Protein AF-A0A438I9R8-F1 (afdb_monomer)

Radius of gyration: 15.01 Å; Cα contacts (8 Å, |Δi|>4): 35; chains: 1; bounding box: 27×29×47 Å

Mean predicted aligned error: 11.18 Å

Structure (mmCIF, N/CA/C/O backbone):
data_AF-A0A438I9R8-F1
#
_entry.id   AF-A0A438I9R8-F1
#
loop_
_atom_site.group_PDB
_atom_site.id
_atom_site.type_symbol
_atom_site.label_atom_id
_atom_site.label_alt_id
_atom_site.label_comp_id
_atom_site.label_asym_id
_atom_site.label_entity_id
_atom_site.label_seq_id
_atom_site.pdbx_PDB_ins_code
_atom_site.Cartn_x
_atom_site.Cartn_y
_atom_site.Cartn_z
_atom_site.occupancy
_atom_site.B_iso_or_equiv
_atom_site.auth_seq_id
_atom_site.auth_comp_id
_atom_site.auth_asym_id
_atom_site.auth_atom_id
_atom_site.pdbx_PDB_model_num
ATOM 1 N N . MET A 1 1 ? 8.418 1.422 -32.234 1.00 42.00 1 MET A N 1
ATOM 2 C CA . MET A 1 1 ? 7.197 0.784 -31.698 1.00 42.00 1 MET A CA 1
ATOM 3 C C . MET A 1 1 ? 6.668 1.702 -30.616 1.00 42.00 1 MET A C 1
ATOM 5 O O . MET A 1 1 ? 7.416 2.003 -29.700 1.00 42.00 1 MET A O 1
ATOM 9 N N . ALA A 1 2 ? 5.471 2.257 -30.791 1.00 39.69 2 ALA A N 1
ATOM 10 C CA . ALA A 1 2 ? 4.902 3.209 -29.843 1.00 39.69 2 ALA A CA 1
ATOM 11 C C . ALA A 1 2 ? 4.329 2.443 -28.645 1.00 39.69 2 ALA A C 1
ATOM 13 O O . ALA A 1 2 ? 3.342 1.720 -28.788 1.00 39.69 2 ALA A O 1
ATOM 14 N N . THR A 1 3 ? 4.966 2.563 -27.483 1.00 45.41 3 THR A N 1
ATOM 15 C CA . THR A 1 3 ? 4.444 2.005 -26.235 1.00 45.41 3 THR A CA 1
ATOM 16 C C . THR A 1 3 ? 3.253 2.858 -25.813 1.00 45.41 3 THR A C 1
ATOM 18 O O . THR A 1 3 ? 3.393 4.049 -25.548 1.00 45.41 3 THR A O 1
ATOM 21 N N . LYS A 1 4 ? 2.054 2.270 -25.835 1.00 48.66 4 LYS A N 1
ATOM 22 C CA . LYS A 1 4 ? 0.827 2.922 -25.373 1.00 48.66 4 LYS A CA 1
ATOM 23 C C . LYS A 1 4 ? 0.890 2.995 -23.847 1.00 48.66 4 LYS A C 1
ATOM 25 O O . LYS A 1 4 ? 0.551 2.021 -23.181 1.00 48.66 4 LYS A O 1
ATOM 30 N N . THR A 1 5 ? 1.335 4.123 -23.304 1.00 53.84 5 THR A N 1
ATOM 31 C CA . THR A 1 5 ? 1.255 4.432 -21.873 1.00 53.84 5 THR A CA 1
ATOM 32 C C . THR A 1 5 ? -0.222 4.544 -21.502 1.00 53.84 5 THR A C 1
ATOM 34 O O . THR A 1 5 ? -0.879 5.551 -21.759 1.00 53.84 5 THR A O 1
ATOM 37 N N . SER A 1 6 ? -0.786 3.457 -20.982 1.00 52.09 6 SER A N 1
ATOM 38 C CA . SER A 1 6 ? -2.159 3.428 -20.485 1.00 52.09 6 SER A CA 1
ATOM 39 C C . SER A 1 6 ? -2.168 4.035 -19.084 1.00 52.09 6 SER A C 1
ATOM 41 O O . SER A 1 6 ? -1.999 3.331 -18.093 1.00 52.09 6 SER A O 1
ATOM 43 N N . ILE A 1 7 ? -2.295 5.360 -19.018 1.00 53.31 7 ILE A N 1
ATOM 44 C CA . ILE A 1 7 ? -2.311 6.135 -17.774 1.00 53.31 7 ILE A CA 1
ATOM 45 C C . ILE A 1 7 ? -3.758 6.217 -17.279 1.00 53.31 7 ILE A C 1
ATOM 47 O O . ILE A 1 7 ? -4.584 6.888 -17.893 1.00 53.31 7 ILE A O 1
ATOM 51 N N . PHE A 1 8 ? -4.063 5.562 -16.159 1.00 45.19 8 PHE A N 1
ATOM 52 C CA . PHE A 1 8 ? -5.248 5.886 -15.367 1.00 45.19 8 PHE A CA 1
ATOM 53 C C . PHE A 1 8 ? -4.843 6.893 -14.293 1.00 45.19 8 PHE A C 1
ATOM 55 O O . PHE A 1 8 ? -4.136 6.569 -13.344 1.00 45.19 8 PHE A O 1
ATOM 62 N N . SER A 1 9 ? -5.273 8.139 -14.462 1.00 44.22 9 SER A N 1
ATOM 63 C CA . SER A 1 9 ? -5.103 9.195 -13.471 1.00 44.22 9 SER A CA 1
ATOM 64 C C . SER A 1 9 ? -6.293 9.187 -12.512 1.00 44.22 9 SER A C 1
ATOM 66 O O . SER A 1 9 ? -7.338 9.754 -12.832 1.00 44.22 9 SER A O 1
ATOM 68 N N . SER A 1 10 ? -6.148 8.597 -11.325 1.00 44.81 10 SER A N 1
ATOM 69 C CA . SER A 1 10 ? -6.990 8.998 -10.193 1.00 44.81 10 SER A CA 1
ATOM 70 C C . SER A 1 10 ? -6.311 10.178 -9.500 1.00 44.81 10 SER A C 1
ATOM 72 O O . SER A 1 10 ? -5.580 10.034 -8.525 1.00 44.81 10 SER A O 1
ATOM 74 N N . VAL A 1 11 ? -6.475 11.364 -10.090 1.00 51.72 11 VAL A N 1
ATOM 75 C CA . VAL A 1 11 ? -6.104 12.635 -9.461 1.00 51.72 11 VAL A CA 1
ATOM 76 C C . VAL A 1 11 ? -7.252 13.027 -8.550 1.00 51.72 11 VAL A C 1
ATOM 78 O O . VAL A 1 11 ? -8.165 13.711 -8.988 1.00 51.72 11 VAL A O 1
ATOM 81 N N . ILE A 1 12 ? -7.198 12.609 -7.289 1.00 47.97 12 ILE A N 1
ATOM 82 C CA . ILE A 1 12 ? -7.807 13.340 -6.177 1.00 47.97 12 ILE A CA 1
ATOM 83 C C . ILE A 1 12 ? -6.865 13.131 -4.975 1.00 47.97 12 ILE A C 1
ATOM 85 O O . ILE A 1 12 ? -6.715 12.013 -4.504 1.00 47.97 12 ILE A O 1
ATOM 89 N N . SER A 1 13 ? -6.218 14.195 -4.482 1.00 53.16 13 SER A N 1
ATOM 90 C CA . SER A 1 13 ? -5.527 14.259 -3.171 1.00 53.16 13 SER A CA 1
ATOM 91 C C . SER A 1 13 ? -4.022 13.919 -3.032 1.00 53.16 13 SER A C 1
ATOM 93 O O . SER A 1 13 ? -3.555 13.741 -1.910 1.00 53.16 13 SER A O 1
ATOM 95 N N . GLY A 1 14 ? -3.210 13.922 -4.096 1.00 56.28 14 GLY A N 1
ATOM 96 C CA . GLY A 1 14 ? -1.737 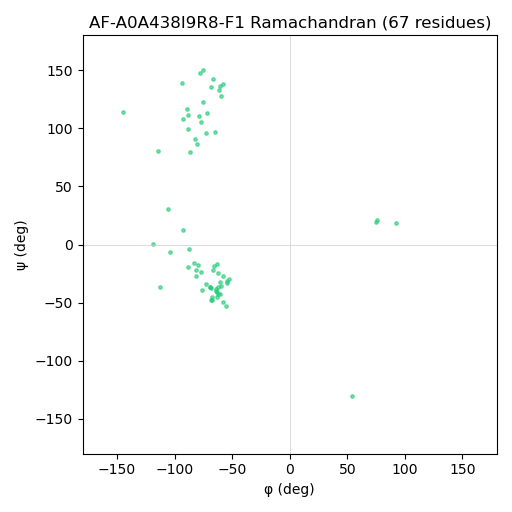13.953 -3.939 1.00 56.28 14 GLY A CA 1
ATOM 97 C C . GLY A 1 14 ? -1.073 12.64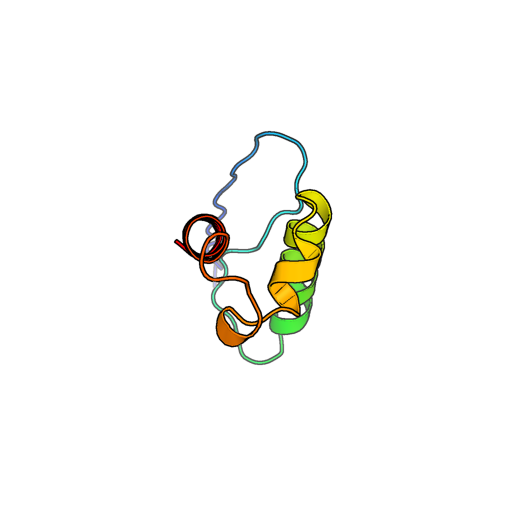1 -3.494 1.00 56.28 14 GLY A C 1
ATOM 98 O O . GLY A 1 14 ? 0.061 12.658 -3.021 1.00 56.28 14 GLY A O 1
ATOM 99 N N . SER A 1 15 ? -1.756 11.507 -3.654 1.00 54.28 15 SER A N 1
ATOM 100 C CA . SER A 1 15 ? -1.182 10.182 -3.414 1.00 54.28 15 SER A CA 1
ATOM 101 C C . SER A 1 15 ? -0.228 9.756 -4.545 1.00 54.28 15 SER A C 1
ATOM 103 O O . SER A 1 15 ? -0.417 10.160 -5.697 1.00 54.28 15 SER A O 1
ATOM 105 N N . PRO A 1 16 ? 0.799 8.945 -4.239 1.00 56.59 16 PRO A N 1
ATOM 106 C CA . PRO A 1 16 ? 1.754 8.450 -5.227 1.00 56.59 16 PRO A CA 1
ATOM 107 C C . PRO A 1 16 ? 1.053 7.622 -6.315 1.00 56.59 16 PRO A C 1
ATOM 109 O O . PRO A 1 16 ? 0.162 6.817 -6.051 1.00 56.59 16 PRO A O 1
ATOM 112 N N . MET A 1 17 ? 1.452 7.862 -7.563 1.00 71.44 17 MET A N 1
ATOM 113 C CA . MET A 1 17 ? 0.885 7.246 -8.762 1.00 71.44 17 MET A CA 1
ATOM 114 C C . MET A 1 17 ? 1.404 5.809 -8.912 1.00 71.44 17 MET A C 1
ATOM 116 O O . MET A 1 17 ? 2.546 5.608 -9.318 1.00 71.44 17 MET A O 1
ATOM 120 N N . ILE A 1 18 ? 0.569 4.806 -8.623 1.00 75.44 18 ILE A N 1
ATOM 121 C CA . ILE A 1 18 ? 0.890 3.404 -8.930 1.00 75.44 18 ILE A CA 1
ATOM 122 C C . ILE A 1 18 ? 0.711 3.181 -10.434 1.00 75.44 18 ILE A C 1
ATOM 124 O O . ILE A 1 18 ? -0.363 3.413 -10.993 1.00 75.44 18 ILE A O 1
ATOM 128 N N . THR A 1 19 ? 1.769 2.729 -11.107 1.00 73.94 19 THR A N 1
ATOM 129 C CA . THR A 1 19 ? 1.711 2.448 -12.547 1.00 73.94 19 THR A CA 1
ATOM 130 C C . THR A 1 19 ? 0.803 1.240 -12.813 1.00 73.94 19 THR A C 1
ATOM 132 O O . THR A 1 19 ? 0.889 0.226 -12.123 1.00 73.94 19 THR A O 1
ATOM 135 N N . SER A 1 20 ? -0.060 1.339 -13.828 1.00 72.69 20 SER A N 1
ATOM 136 C CA . SER A 1 20 ? -0.862 0.214 -14.347 1.00 72.69 20 SER A CA 1
ATOM 137 C C . SER A 1 20 ? -0.173 -0.507 -15.512 1.00 72.69 20 SER A C 1
ATOM 139 O O . SER A 1 20 ? -0.809 -1.271 -16.242 1.00 72.69 20 SER A O 1
ATOM 141 N N . GLU A 1 21 ? 1.112 -0.233 -15.748 1.00 80.69 21 GLU A N 1
ATOM 142 C CA . GLU A 1 21 ? 1.875 -0.941 -16.768 1.00 80.69 21 GLU A CA 1
ATOM 143 C C . GLU A 1 21 ? 2.040 -2.406 -16.362 1.00 80.69 21 GLU A C 1
ATOM 145 O O . GLU A 1 21 ? 2.210 -2.744 -15.191 1.00 80.69 21 GLU A O 1
ATOM 150 N N . LYS A 1 22 ? 1.980 -3.304 -17.347 1.00 85.62 22 LYS A N 1
ATOM 151 C CA . LYS A 1 22 ? 2.196 -4.725 -17.091 1.00 85.62 22 LYS A CA 1
ATOM 152 C C . LYS A 1 22 ? 3.608 -4.924 -16.536 1.00 85.62 22 LYS A C 1
ATOM 154 O O . LYS A 1 22 ? 4.573 -4.423 -17.113 1.00 85.62 22 LYS A O 1
ATOM 159 N N . LEU A 1 23 ? 3.728 -5.695 -15.458 1.00 85.88 23 LEU A N 1
ATOM 160 C CA . LEU A 1 23 ? 5.031 -6.071 -14.921 1.00 85.88 23 LEU A CA 1
ATOM 161 C C . LEU A 1 23 ? 5.837 -6.844 -15.973 1.00 85.88 23 LEU A C 1
ATOM 163 O O . LEU A 1 23 ? 5.351 -7.818 -16.558 1.00 85.88 23 LEU A O 1
ATOM 167 N N . VAL A 1 24 ? 7.067 -6.394 -16.211 1.00 89.12 24 VAL A N 1
ATOM 168 C CA . VAL A 1 24 ? 8.023 -7.007 -17.138 1.00 89.12 24 VAL A CA 1
ATOM 169 C C . VAL A 1 24 ? 9.190 -7.534 -16.313 1.00 89.12 24 VAL A C 1
ATOM 171 O O . VAL A 1 24 ? 10.220 -6.884 -16.166 1.00 89.12 24 VAL A O 1
ATOM 174 N N . GLY A 1 25 ? 8.997 -8.714 -15.720 1.00 82.94 25 GLY A N 1
ATOM 175 C CA . GLY A 1 25 ? 10.007 -9.343 -14.870 1.00 82.94 25 GLY A CA 1
ATOM 176 C C . GLY A 1 25 ? 10.472 -8.413 -13.746 1.00 82.94 25 GLY A C 1
ATOM 177 O O . GLY A 1 25 ? 9.653 -7.832 -13.040 1.00 82.94 25 GLY A O 1
ATOM 178 N N . SER A 1 26 ? 11.788 -8.276 -13.594 1.00 83.31 26 SER A N 1
ATOM 179 C CA . SER A 1 26 ? 12.421 -7.393 -12.608 1.00 83.31 26 SER A CA 1
ATOM 180 C C . SER A 1 26 ? 12.534 -5.934 -13.051 1.00 83.31 26 SER A C 1
ATOM 182 O O . SER A 1 26 ? 12.775 -5.077 -12.203 1.00 83.31 26 SER A O 1
ATOM 184 N N . ASP A 1 27 ? 12.376 -5.640 -14.344 1.00 86.62 27 ASP A N 1
ATOM 185 C CA . ASP A 1 27 ? 12.761 -4.348 -14.930 1.00 86.62 27 ASP A CA 1
ATOM 186 C C . ASP A 1 27 ? 11.948 -3.184 -14.359 1.00 86.62 27 ASP A C 1
ATOM 188 O O . ASP A 1 27 ? 12.479 -2.104 -14.113 1.00 86.62 27 ASP A O 1
ATOM 192 N N . ASN A 1 28 ? 10.657 -3.414 -14.112 1.00 82.69 28 ASN A N 1
ATOM 193 C CA . ASN A 1 28 ? 9.753 -2.417 -13.540 1.00 82.69 28 ASN A CA 1
ATOM 194 C C . ASN A 1 28 ? 9.156 -2.830 -12.187 1.00 82.69 28 ASN A C 1
ATOM 196 O O . ASN A 1 28 ? 8.417 -2.048 -11.589 1.00 82.69 28 ASN A O 1
ATOM 200 N N . TYR A 1 29 ? 9.514 -4.008 -11.666 1.00 86.31 29 TYR A N 1
ATOM 201 C CA . TYR A 1 29 ? 9.003 -4.495 -10.386 1.00 86.31 29 TYR A CA 1
ATOM 202 C C . TYR A 1 29 ? 9.410 -3.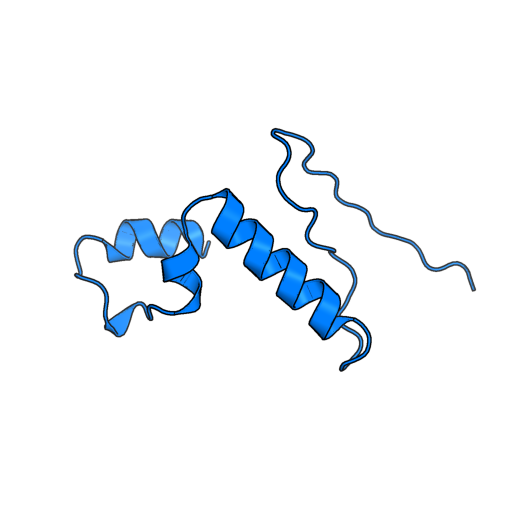594 -9.221 1.00 86.31 29 TYR A C 1
ATOM 204 O O . TYR A 1 29 ? 8.557 -3.239 -8.420 1.00 86.31 29 TYR A O 1
ATOM 212 N N . LEU A 1 30 ? 10.676 -3.165 -9.155 1.00 86.81 30 LEU A N 1
ATOM 213 C CA . LEU A 1 30 ? 11.161 -2.321 -8.056 1.00 86.81 30 LEU A CA 1
ATOM 214 C C . LEU A 1 30 ? 10.463 -0.952 -8.025 1.00 86.81 30 LEU A C 1
ATOM 216 O O . LEU A 1 30 ? 10.107 -0.443 -6.967 1.00 86.81 30 LEU A O 1
ATOM 220 N N . SER A 1 31 ? 10.242 -0.358 -9.201 1.00 83.00 31 SER A N 1
ATOM 221 C CA . SER A 1 31 ? 9.521 0.914 -9.310 1.00 83.00 31 SER A CA 1
ATOM 222 C C . SER A 1 31 ? 8.044 0.755 -8.944 1.00 83.00 31 SER A C 1
ATOM 224 O O . SER A 1 31 ? 7.457 1.652 -8.337 1.00 83.00 31 SER A O 1
ATOM 226 N N . TRP A 1 32 ? 7.434 -0.374 -9.311 1.00 86.62 32 TRP A N 1
ATOM 227 C CA . TRP A 1 32 ? 6.058 -0.691 -8.944 1.00 86.62 32 TRP A CA 1
ATOM 228 C C . TRP A 1 32 ? 5.927 -0.945 -7.438 1.00 86.62 32 TRP A C 1
ATOM 230 O O . TRP A 1 32 ? 5.073 -0.325 -6.808 1.00 86.62 32 TRP A O 1
ATOM 240 N N . SER A 1 33 ? 6.809 -1.757 -6.843 1.00 85.25 33 SER A N 1
ATOM 241 C CA . SER A 1 33 ? 6.778 -2.078 -5.412 1.00 85.25 33 SER A CA 1
ATOM 242 C C . SER A 1 33 ? 6.972 -0.827 -4.557 1.00 85.25 33 SER A C 1
ATOM 244 O O . SER A 1 33 ? 6.193 -0.605 -3.638 1.00 85.25 33 SER A O 1
ATOM 246 N N . ALA A 1 34 ? 7.907 0.057 -4.923 1.00 84.62 34 ALA A N 1
ATOM 247 C CA . ALA A 1 34 ? 8.089 1.342 -4.245 1.00 84.62 34 ALA A CA 1
ATOM 248 C C . ALA A 1 34 ? 6.850 2.253 -4.352 1.00 84.62 34 ALA A C 1
ATOM 250 O O . ALA A 1 34 ? 6.509 2.962 -3.407 1.00 84.62 34 ALA A O 1
ATOM 251 N N . SER A 1 35 ? 6.145 2.231 -5.491 1.00 83.62 35 SER A N 1
ATOM 252 C CA . SER A 1 35 ? 4.909 3.012 -5.662 1.00 83.62 35 SER A CA 1
ATOM 253 C C . SER A 1 35 ? 3.763 2.461 -4.808 1.00 83.62 35 SER A C 1
ATOM 255 O O . SER A 1 35 ? 2.974 3.239 -4.277 1.00 83.62 35 SER A O 1
ATOM 257 N N . VAL A 1 36 ? 3.684 1.134 -4.657 1.00 82.94 36 VAL A N 1
ATOM 258 C CA . VAL A 1 36 ? 2.717 0.458 -3.780 1.00 82.94 36 VAL A CA 1
ATOM 259 C C . VAL A 1 36 ? 3.019 0.762 -2.312 1.00 82.94 36 VAL A C 1
ATOM 261 O O . VAL A 1 36 ? 2.117 1.180 -1.592 1.00 82.94 36 VAL A O 1
ATOM 264 N N . GLU A 1 37 ? 4.277 0.639 -1.881 1.00 85.31 37 GLU A N 1
ATOM 265 C CA . GLU A 1 37 ? 4.703 0.984 -0.517 1.00 85.31 37 GLU A CA 1
ATOM 266 C C . GLU A 1 37 ? 4.331 2.426 -0.166 1.00 85.31 37 GLU A C 1
ATOM 268 O O . GLU A 1 37 ? 3.611 2.661 0.803 1.00 85.31 37 GLU A O 1
ATOM 273 N N . LEU A 1 38 ? 4.720 3.394 -1.003 1.00 84.19 38 LEU A N 1
ATOM 274 C CA . LEU A 1 38 ? 4.399 4.805 -0.775 1.00 84.19 38 LEU A CA 1
ATOM 275 C C . LEU A 1 38 ? 2.886 5.069 -0.744 1.00 84.19 38 LEU A C 1
ATOM 277 O O . LEU A 1 38 ? 2.432 5.968 -0.033 1.00 84.19 38 LEU A O 1
ATOM 281 N N . TRP A 1 39 ? 2.092 4.316 -1.507 1.00 82.94 39 TRP A N 1
ATOM 282 C CA . TRP A 1 39 ? 0.635 4.439 -1.488 1.00 82.94 39 TRP A CA 1
ATOM 283 C C . TRP A 1 39 ? 0.052 3.974 -0.150 1.00 82.94 39 TRP A C 1
ATOM 285 O O . TRP A 1 39 ? -0.743 4.709 0.436 1.00 82.94 39 TRP A O 1
ATOM 295 N N . PHE A 1 40 ? 0.508 2.835 0.383 1.00 79.31 40 PHE A N 1
ATOM 296 C CA . PHE A 1 40 ? 0.103 2.353 1.710 1.00 79.31 40 PHE A CA 1
ATOM 297 C C . PHE A 1 40 ? 0.540 3.311 2.830 1.00 79.31 40 PHE A C 1
ATOM 299 O O . PHE A 1 40 ? -0.266 3.619 3.715 1.00 79.31 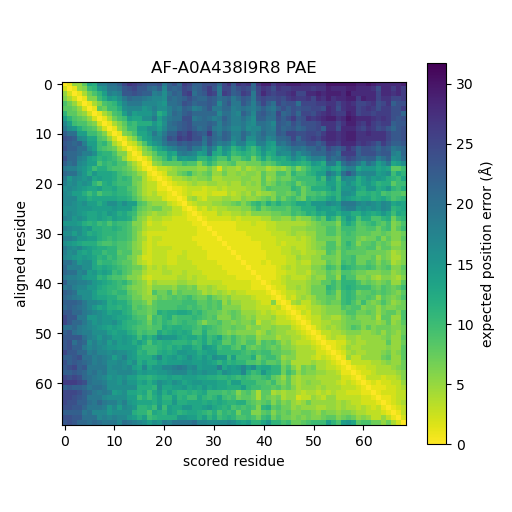40 PHE A O 1
ATOM 306 N N . MET A 1 41 ? 1.760 3.858 2.751 1.00 83.06 41 MET A N 1
ATOM 307 C CA . MET A 1 41 ? 2.247 4.888 3.684 1.00 83.06 41 MET A CA 1
ATOM 308 C C . MET A 1 41 ? 1.381 6.157 3.633 1.00 83.06 41 MET A C 1
ATOM 310 O O . MET A 1 41 ? 1.007 6.708 4.667 1.00 83.06 41 MET A O 1
ATOM 314 N N . GLY A 1 42 ? 0.990 6.601 2.433 1.00 81.31 42 GLY A N 1
ATOM 315 C CA . GLY A 1 42 ? 0.166 7.799 2.239 1.00 81.31 42 GLY A CA 1
ATOM 316 C C . GLY A 1 42 ? -1.264 7.699 2.788 1.00 81.31 42 GLY A C 1
ATOM 317 O O . GLY A 1 42 ? -1.899 8.733 2.989 1.00 81.31 42 GLY A O 1
ATOM 318 N N . GLN A 1 43 ? -1.767 6.486 3.038 1.00 76.50 43 GLN A N 1
ATOM 319 C CA . GLN A 1 43 ? -3.099 6.237 3.608 1.00 76.50 43 GLN A CA 1
ATOM 320 C C . GLN A 1 43 ? -3.060 5.827 5.094 1.00 76.50 43 GLN A C 1
ATOM 322 O O . GLN A 1 43 ? -4.112 5.698 5.717 1.00 76.50 43 GLN A O 1
ATOM 327 N N . GLY A 1 44 ? -1.870 5.615 5.673 1.00 81.44 44 GLY A N 1
ATOM 328 C CA . GLY A 1 44 ? -1.721 5.103 7.042 1.00 81.44 44 GLY A CA 1
ATOM 329 C C . GLY A 1 44 ? -1.993 3.600 7.182 1.00 81.44 44 GLY A C 1
ATOM 330 O O . GLY A 1 44 ? -2.281 3.132 8.281 1.00 81.44 44 GLY A O 1
ATOM 331 N N . TYR A 1 45 ? -1.897 2.844 6.084 1.00 79.31 45 TYR A N 1
ATOM 332 C CA . TYR A 1 45 ? -2.117 1.394 6.040 1.00 79.31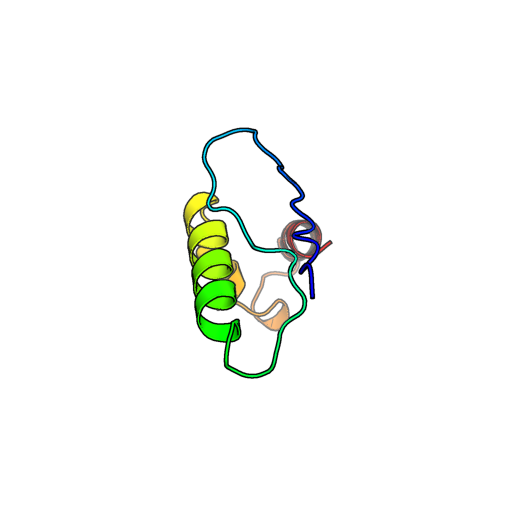 45 TYR A CA 1
ATOM 333 C C . TYR A 1 45 ? -0.805 0.608 5.904 1.00 79.31 45 TYR A C 1
ATOM 335 O O . TYR A 1 45 ? -0.795 -0.473 5.333 1.00 79.31 45 TYR A O 1
ATOM 343 N N . GLU A 1 46 ? 0.315 1.111 6.425 1.00 78.88 46 GLU A N 1
ATOM 344 C CA . GLU A 1 46 ? 1.612 0.403 6.382 1.00 78.88 46 GLU A CA 1
ATOM 345 C C . GLU A 1 46 ? 1.526 -1.015 6.971 1.00 78.88 46 GLU A C 1
ATOM 347 O O . GLU A 1 46 ? 2.148 -1.950 6.469 1.00 78.88 46 GLU A O 1
ATOM 352 N N . ASP A 1 47 ? 0.667 -1.188 7.978 1.00 79.25 47 ASP A N 1
ATOM 353 C CA . ASP A 1 47 ? 0.390 -2.475 8.612 1.00 79.25 47 ASP A CA 1
ATOM 354 C C . ASP A 1 47 ? -0.231 -3.499 7.638 1.00 79.25 47 ASP A C 1
ATOM 356 O O . ASP A 1 47 ? -0.030 -4.696 7.809 1.00 79.25 47 ASP A O 1
ATOM 360 N N . HIS A 1 48 ? -0.899 -3.064 6.557 1.00 78.56 48 HIS A N 1
ATOM 361 C CA . HIS A 1 48 ? -1.456 -3.972 5.540 1.00 78.56 48 HIS A CA 1
ATOM 362 C C . HIS A 1 48 ?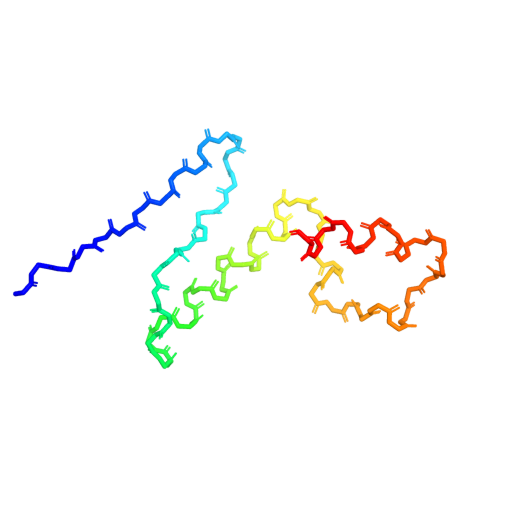 -0.407 -4.733 4.732 1.00 78.56 48 HIS A C 1
ATOM 364 O O . HIS A 1 48 ? -0.721 -5.783 4.175 1.00 78.56 48 HIS A O 1
ATOM 370 N N . LEU A 1 49 ? 0.833 -4.246 4.667 1.00 75.50 49 LEU A N 1
ATOM 371 C CA . LEU A 1 49 ? 1.904 -4.950 3.958 1.00 75.50 49 LEU A CA 1
ATOM 372 C C . LEU A 1 49 ? 2.532 -6.069 4.797 1.00 75.50 49 LEU A C 1
ATOM 374 O O . LEU A 1 49 ? 3.156 -6.975 4.245 1.00 75.50 49 LEU A O 1
ATOM 378 N N . ILE A 1 50 ? 2.394 -5.997 6.121 1.00 76.44 50 ILE A N 1
ATOM 379 C CA . ILE A 1 50 ? 3.122 -6.849 7.071 1.00 76.44 50 ILE A CA 1
ATOM 380 C C . ILE A 1 50 ? 2.161 -7.805 7.784 1.00 76.44 50 ILE A C 1
ATOM 382 O O . ILE A 1 50 ? 2.506 -8.963 8.035 1.00 76.44 50 ILE A O 1
ATOM 386 N N . THR A 1 51 ? 0.949 -7.341 8.079 1.00 78.25 51 THR A N 1
ATOM 387 C CA . THR A 1 51 ? -0.041 -8.071 8.863 1.00 78.25 51 THR A CA 1
ATOM 388 C C . THR A 1 51 ? -0.911 -8.934 7.960 1.00 78.25 51 THR A C 1
ATOM 390 O O . THR A 1 51 ? -1.669 -8.452 7.120 1.00 78.25 51 THR A O 1
ATOM 393 N N . GLN A 1 52 ? -0.828 -10.248 8.152 1.00 76.31 52 GLN A N 1
ATOM 394 C CA . GLN A 1 52 ? -1.704 -11.190 7.465 1.00 76.31 52 GLN A CA 1
ATOM 395 C C . GLN A 1 52 ? -3.085 -11.217 8.122 1.00 76.31 52 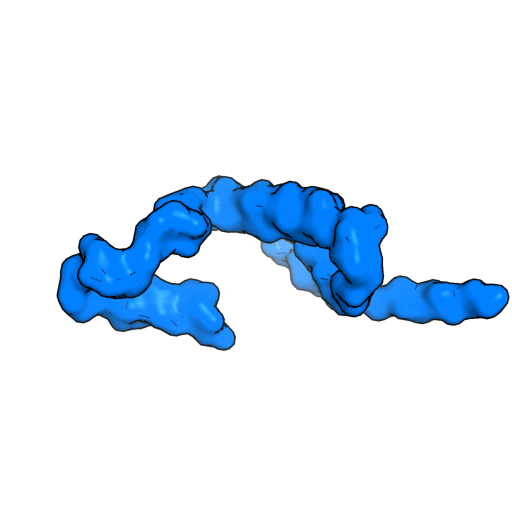GLN A C 1
ATOM 397 O O . GLN A 1 52 ? -3.191 -11.146 9.343 1.00 76.31 52 GLN A O 1
ATOM 402 N N . GLU A 1 53 ? -4.150 -11.453 7.342 1.00 75.38 53 GLU A N 1
ATOM 403 C CA . GLU A 1 53 ? -5.528 -11.569 7.866 1.00 75.38 53 GLU A CA 1
ATOM 404 C C . GLU A 1 53 ? -5.642 -12.593 9.019 1.00 75.38 53 GLU A C 1
ATOM 406 O O . GLU A 1 53 ? -6.481 -12.457 9.916 1.00 75.38 53 GLU A O 1
ATOM 411 N N . ALA A 1 54 ? -4.787 -13.622 9.020 1.00 77.81 54 ALA A N 1
ATOM 412 C CA . ALA A 1 54 ? -4.724 -14.639 10.066 1.00 77.81 54 ALA A CA 1
ATOM 413 C C . ALA A 1 54 ? -4.405 -14.059 11.454 1.00 77.81 54 ALA A C 1
ATOM 415 O O . ALA A 1 54 ? -4.992 -14.522 12.437 1.00 77.81 54 ALA A O 1
ATOM 416 N N . ASP A 1 55 ? -3.566 -13.026 11.507 1.00 83.31 55 ASP A N 1
ATOM 417 C CA . ASP A 1 55 ? -3.086 -12.379 12.732 1.00 83.31 55 ASP A CA 1
ATOM 418 C C . ASP A 1 55 ? -4.032 -11.264 13.220 1.00 83.31 55 ASP A C 1
ATOM 420 O O . ASP A 1 55 ? -3.857 -10.708 14.303 1.00 83.31 55 ASP A O 1
ATOM 424 N N . ILE A 1 56 ? -5.096 -10.979 12.460 1.00 83.06 56 ILE A N 1
ATOM 425 C CA . ILE A 1 56 ? -6.060 -9.909 12.739 1.00 83.06 56 ILE A CA 1
ATOM 426 C C . ILE A 1 56 ? -7.253 -10.442 13.525 1.00 83.06 56 ILE A C 1
ATOM 428 O O . ILE A 1 56 ? -7.814 -11.513 13.234 1.00 83.06 56 ILE A O 1
ATOM 432 N N . ALA A 1 57 ? -7.698 -9.652 14.504 1.00 82.75 57 ALA A N 1
ATOM 433 C CA . ALA A 1 57 ? -8.894 -9.931 15.282 1.00 82.75 57 ALA A CA 1
ATOM 434 C C . ALA A 1 57 ? -10.129 -10.053 14.374 1.00 82.75 57 ALA A C 1
ATOM 436 O O . ALA A 1 57 ? -10.348 -9.279 13.446 1.00 82.75 57 ALA A O 1
ATOM 437 N N . LYS A 1 58 ? -10.987 -11.037 14.655 1.00 79.75 58 LYS A N 1
ATOM 438 C CA . LYS A 1 58 ? -12.108 -11.420 13.776 1.00 79.75 58 LYS A CA 1
ATOM 439 C C . LYS A 1 58 ? -13.094 -10.278 13.478 1.00 79.75 58 LYS A C 1
ATOM 441 O O . LYS A 1 58 ? -13.744 -10.305 12.437 1.00 79.75 58 LYS A O 1
ATOM 446 N N . VAL A 1 59 ? -13.199 -9.304 14.384 1.00 80.50 59 VAL A N 1
ATOM 447 C CA . VAL A 1 59 ? -14.039 -8.105 14.243 1.00 80.50 59 VAL A CA 1
ATOM 448 C C . VAL A 1 59 ? -13.468 -7.105 13.230 1.00 80.50 59 VAL A C 1
ATOM 450 O O . VAL A 1 59 ? -14.230 -6.513 12.468 1.00 80.50 59 VAL A O 1
ATOM 453 N N . ASP A 1 60 ? -12.142 -7.003 13.136 1.00 81.88 60 ASP A N 1
ATOM 454 C CA . ASP A 1 60 ? -11.446 -6.052 12.262 1.00 81.88 60 ASP A CA 1
ATOM 455 C C . ASP A 1 60 ? -11.199 -6.620 10.857 1.00 81.88 60 ASP A C 1
ATOM 457 O O . ASP A 1 60 ? -11.092 -5.862 9.893 1.00 81.88 60 ASP A O 1
ATOM 461 N N . ARG A 1 61 ? -11.243 -7.953 10.691 1.00 81.31 61 ARG A N 1
ATOM 462 C CA . ARG A 1 61 ? -11.123 -8.631 9.379 1.00 81.31 61 ARG A CA 1
ATOM 463 C C . ARG A 1 61 ? -12.123 -8.139 8.335 1.00 81.31 61 ARG A C 1
ATOM 465 O O . ARG A 1 61 ? -11.833 -8.167 7.145 1.00 81.31 61 ARG A O 1
ATOM 472 N N . VAL A 1 62 ? -13.314 -7.709 8.760 1.00 81.62 62 VAL A N 1
ATOM 473 C CA . VAL A 1 62 ? -14.334 -7.178 7.839 1.00 81.62 62 VAL A CA 1
ATOM 474 C C . VAL A 1 62 ? -13.909 -5.829 7.262 1.00 81.62 62 VAL A C 1
ATOM 476 O O . VAL A 1 62 ? -14.205 -5.556 6.104 1.00 81.62 62 VAL A O 1
ATOM 479 N N . GLN A 1 63 ? -13.240 -4.984 8.050 1.00 78.56 63 GLN A N 1
ATOM 480 C CA . GLN A 1 63 ? -12.695 -3.718 7.554 1.00 78.56 63 GLN A CA 1
ATOM 481 C C . GLN A 1 63 ? -11.434 -3.962 6.729 1.00 78.56 63 GLN A C 1
ATOM 483 O O . GLN A 1 63 ? -11.290 -3.362 5.672 1.00 78.56 63 GLN A O 1
ATOM 488 N N . TRP A 1 64 ? -10.591 -4.904 7.154 1.00 79.44 64 TRP A N 1
ATOM 489 C CA . TRP A 1 64 ? -9.387 -5.297 6.424 1.00 79.44 64 TRP A CA 1
ATOM 490 C C . TRP A 1 64 ? -9.698 -5.790 5.005 1.00 79.44 64 TRP A C 1
ATOM 492 O O . TRP A 1 64 ? -9.195 -5.253 4.026 1.00 79.44 64 TRP A O 1
ATOM 502 N N . ARG A 1 65 ? -10.668 -6.706 4.862 1.00 79.06 65 ARG A N 1
ATOM 503 C CA . ARG A 1 65 ? -11.104 -7.201 3.544 1.00 79.06 65 ARG A CA 1
ATOM 504 C C . ARG A 1 65 ? -11.730 -6.147 2.632 1.00 79.06 65 ARG A C 1
ATOM 506 O O . ARG A 1 65 ? -11.866 -6.407 1.443 1.00 79.06 65 ARG A O 1
ATOM 513 N N . LYS A 1 66 ? -12.157 -4.992 3.153 1.00 78.94 66 LYS A N 1
ATOM 514 C CA . LYS A 1 66 ? -12.640 -3.889 2.303 1.00 78.94 66 LYS A CA 1
ATOM 515 C C . LYS A 1 66 ? -11.504 -3.126 1.637 1.00 78.94 66 LYS A C 1
ATOM 517 O O . LYS A 1 66 ? -11.761 -2.463 0.645 1.00 78.94 66 LYS A O 1
ATOM 522 N N . ILE A 1 67 ? -10.304 -3.171 2.208 1.00 73.56 67 ILE A N 1
ATOM 523 C CA . ILE A 1 67 ? -9.118 -2.519 1.650 1.00 73.56 67 ILE A CA 1
ATOM 524 C C . ILE A 1 67 ? -8.507 -3.407 0.551 1.00 73.56 67 ILE A C 1
ATOM 526 O O . ILE A 1 67 ? -7.945 -2.885 -0.405 1.00 73.56 67 ILE A O 1
ATOM 530 N N . ASP A 1 68 ? -8.704 -4.728 0.640 1.00 69.62 68 ASP A N 1
ATOM 531 C CA . ASP A 1 68 ? -8.266 -5.709 -0.366 1.00 69.62 68 ASP A CA 1
ATOM 532 C C . ASP A 1 68 ? -9.179 -5.823 -1.611 1.00 69.62 68 ASP A C 1
ATOM 534 O O . ASP A 1 68 ? 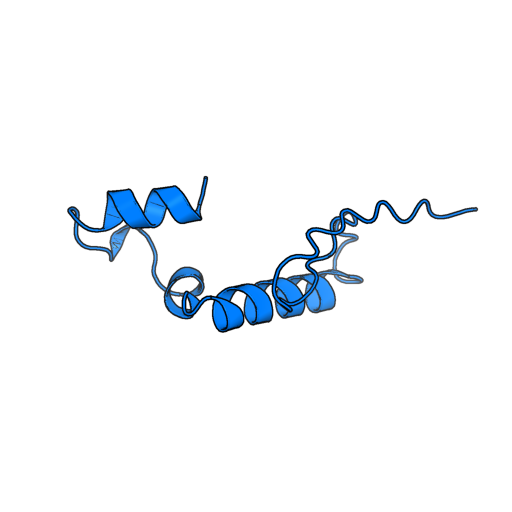-8.764 -6.419 -2.608 1.00 69.62 68 ASP A O 1
ATOM 538 N N . ALA A 1 69 ? -10.426 -5.333 -1.549 1.00 59.97 69 ALA A N 1
ATOM 539 C CA . ALA A 1 69 ? -11.471 -5.521 -2.572 1.00 59.97 69 ALA A CA 1
ATOM 540 C C . ALA A 1 69 ? -11.608 -4.326 -3.526 1.00 59.97 69 ALA A C 1
ATOM 542 O O . ALA A 1 69 ? -11.772 -4.578 -4.743 1.00 59.97 69 ALA A O 1
#

Secondary structure (DSSP, 8-state):
-----------SS-------SPP-TTTTHHHHHHHHHHHHHHHT-GGGGT--GGGS-TTTHHHHHHH--

pLDDT: mean 73.07, std 14.0, range [39.69, 89.12]

Sequence (69 aa):
MATKTSIFSSVISGSPMITSEKLVGSDNYLSWSASVELWFMGQGYEDHLITQEADIAKVDRVQWRKIDA

Solvent-accessible surface area (backbone atoms only — not comparable to full-atom values): 4623 Å² total; per-residue (Å²): 134,86,81,80,81,69,78,81,79,84,86,74,87,88,66,58,77,61,74,76,67,80,78,52,73,74,83,44,38,63,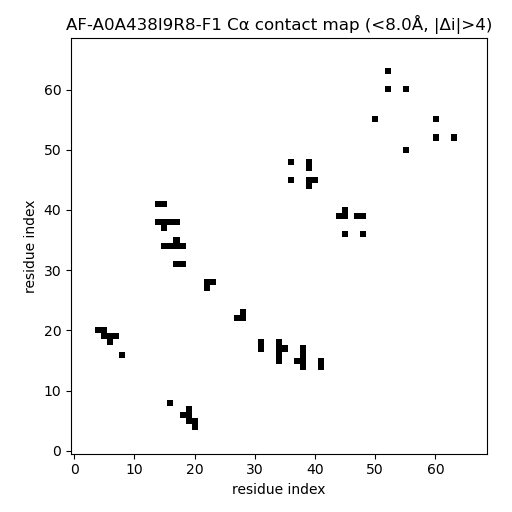65,44,52,54,24,48,52,48,35,31,53,73,71,73,42,56,59,67,81,74,56,53,74,87,82,45,58,82,82,54,45,65,61,53,54,61,78,78,105

Organism: Vitis vinifera (NCBI:txid29760)

Foldseek 3Di:
DDDPQPDDDPPDDDQQGQGPDDDDDPPCVVVNVVSVCSNCVVVVNNVLVPDDLVNDDPVCSVVSVVVVD